Protein AF-A0A953GZI3-F1 (afdb_monomer_lite)

pLDDT: mean 88.15, std 12.24, range [47.53, 97.81]

Foldseek 3Di:
DDDDCVVDDPPPPDDPPDDDDDPLDQPDDDDDCPDPVNVVVVCCCVPPVVPPDDDDPPDQCLVVVQVVLVSCCVNPVVQWHDDPQWIAGPVVRWIARSVVRDIDD

Secondary structure (DSSP, 8-state):
----GGG--SS-PPPTT-PPPPTT--S--PPPTTSHHHHHHHHHHHH-HHHH----TT---HHHHHHHHHHHHHH-TTTEEEETTEEEETTTTEEEETTT--EE-

Sequence (105 aa):
MEFDFSEITAPFRMQPGLSRMPQSARHTRLLHPYSPLFEEKRQVLSLHVEQALLQLENFDPRSALLALAQCLAFEWPESCSLSESILHLHSCGLRLDLQTLEVSI

Structure (mmCIF, N/CA/C/O backbone):
data_AF-A0A953GZI3-F1
#
_entry.id   AF-A0A953GZI3-F1
#
loop_
_atom_site.group_PDB
_atom_site.id
_atom_site.type_symbol
_atom_site.label_atom_id
_atom_site.label_alt_id
_atom_site.label_comp_id
_atom_site.label_asym_id
_atom_site.label_entity_id
_atom_site.label_seq_id
_atom_site.pdbx_PDB_ins_code
_atom_site.Cartn_x
_atom_site.Cartn_y
_atom_site.Cartn_z
_atom_site.occupancy
_atom_site.B_iso_or_equiv
_atom_site.auth_seq_id
_atom_site.auth_comp_id
_atom_site.auth_asym_id
_atom_site.auth_atom_id
_atom_site.pdbx_PDB_model_num
ATOM 1 N N . MET A 1 1 ? 6.593 -9.330 28.701 1.00 47.53 1 MET A N 1
ATOM 2 C CA . MET A 1 1 ? 8.032 -9.160 28.425 1.00 47.53 1 MET A CA 1
ATOM 3 C C . MET A 1 1 ? 8.267 -7.661 28.465 1.00 47.53 1 MET A C 1
ATOM 5 O O . MET A 1 1 ? 7.672 -6.971 27.647 1.00 47.53 1 MET A O 1
ATOM 9 N N . GLU A 1 2 ? 8.944 -7.152 29.494 1.00 58.09 2 GLU A N 1
ATOM 10 C CA . GLU A 1 2 ? 9.237 -5.716 29.610 1.00 58.09 2 GLU A CA 1
ATOM 11 C C . GLU A 1 2 ? 10.361 -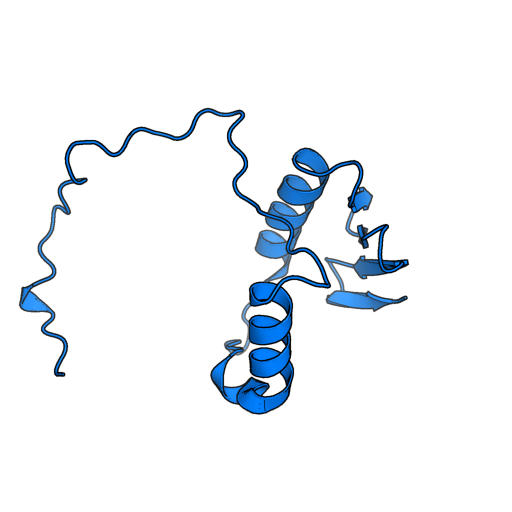5.358 28.642 1.00 58.09 2 GLU A C 1
ATOM 13 O O . GLU A 1 2 ? 11.368 -6.058 28.559 1.00 58.09 2 GLU A O 1
ATOM 18 N N . PHE A 1 3 ? 10.133 -4.315 27.854 1.00 61.03 3 PHE A N 1
ATOM 19 C CA . PHE A 1 3 ? 11.079 -3.822 26.867 1.00 61.03 3 PHE A CA 1
ATOM 20 C C . PHE A 1 3 ? 12.047 -2.851 27.554 1.00 61.03 3 PHE A C 1
ATOM 22 O O . PHE A 1 3 ? 11.612 -1.824 28.074 1.00 61.03 3 PHE A O 1
ATOM 29 N N . ASP A 1 4 ? 13.338 -3.185 27.577 1.00 74.88 4 ASP A N 1
ATOM 30 C CA . ASP A 1 4 ? 14.379 -2.381 28.220 1.00 74.88 4 ASP A CA 1
ATOM 31 C C . ASP A 1 4 ? 15.020 -1.412 27.215 1.00 74.88 4 ASP A C 1
ATOM 33 O O . ASP A 1 4 ? 15.673 -1.813 26.252 1.00 74.88 4 ASP A O 1
ATOM 37 N N . PHE A 1 5 ? 14.839 -0.111 27.444 1.00 71.44 5 PHE A N 1
ATOM 38 C CA . PHE A 1 5 ? 15.392 0.946 26.595 1.00 71.44 5 PHE A CA 1
ATOM 39 C C . PHE A 1 5 ? 16.910 1.113 26.734 1.00 71.44 5 PHE A C 1
ATOM 41 O O . PHE A 1 5 ? 17.522 1.747 25.876 1.00 71.44 5 PHE A O 1
ATOM 48 N N . SER A 1 6 ? 17.530 0.552 27.776 1.00 75.38 6 SER A N 1
ATOM 49 C CA . SER A 1 6 ? 18.987 0.575 27.944 1.00 75.38 6 SER A CA 1
ATOM 50 C C . SER A 1 6 ? 19.719 -0.326 26.941 1.00 75.38 6 SER A C 1
ATOM 52 O O . SER A 1 6 ? 20.884 -0.075 26.632 1.00 75.38 6 SER A O 1
AT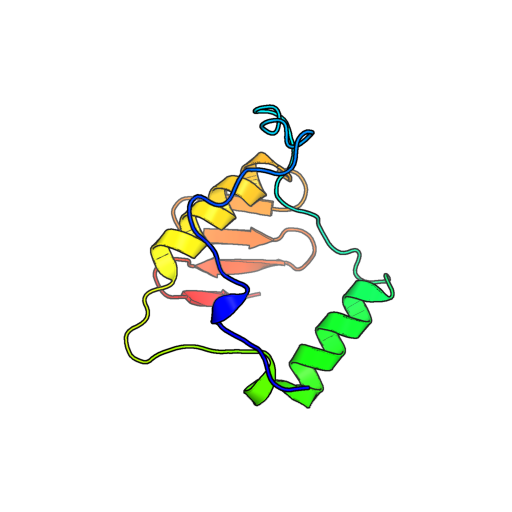OM 54 N N . GLU A 1 7 ? 19.013 -1.291 26.341 1.00 68.69 7 GLU A N 1
ATOM 55 C CA . GLU A 1 7 ? 19.506 -2.118 25.230 1.00 68.69 7 GLU A CA 1
ATOM 56 C C . GLU A 1 7 ? 19.630 -1.322 23.914 1.00 68.69 7 GLU A C 1
ATOM 58 O O . GLU A 1 7 ? 20.299 -1.741 22.966 1.00 68.69 7 GLU A O 1
ATOM 63 N N . ILE A 1 8 ? 19.018 -0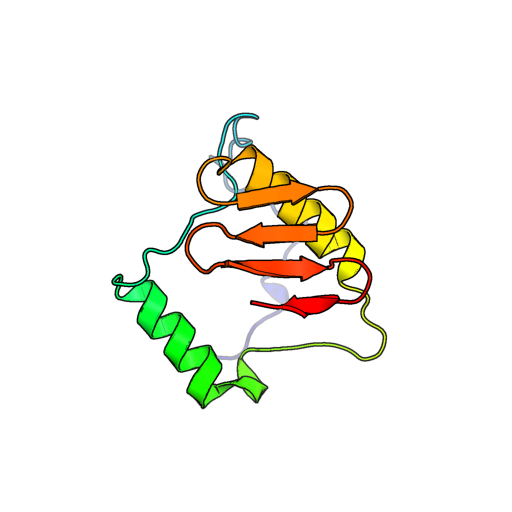.135 23.838 1.00 67.69 8 ILE A N 1
ATOM 64 C CA . ILE A 1 8 ? 19.128 0.758 22.685 1.00 67.69 8 ILE A CA 1
ATOM 65 C C . ILE A 1 8 ? 20.354 1.658 22.867 1.00 67.69 8 ILE A C 1
ATOM 67 O O . ILE A 1 8 ? 20.279 2.747 23.435 1.00 67.69 8 ILE A O 1
ATOM 71 N N . THR A 1 9 ? 21.501 1.224 22.343 1.00 60.88 9 THR A N 1
ATOM 72 C CA . THR A 1 9 ? 22.743 2.011 22.371 1.00 60.88 9 THR A CA 1
ATOM 73 C C . THR A 1 9 ? 23.078 2.611 21.004 1.00 60.88 9 THR A C 1
ATOM 75 O O . THR A 1 9 ? 23.081 1.935 19.974 1.00 60.88 9 THR A O 1
ATOM 78 N N . ALA A 1 10 ? 23.379 3.915 20.995 1.00 59.19 10 ALA A N 1
ATOM 79 C CA . ALA A 1 10 ? 23.941 4.618 19.848 1.00 59.19 10 ALA A CA 1
ATOM 80 C C . ALA A 1 10 ? 25.480 4.712 19.970 1.00 59.19 10 ALA A C 1
ATOM 82 O O . ALA A 1 10 ? 25.991 4.900 21.075 1.00 59.19 10 ALA A O 1
ATOM 83 N N . PRO A 1 11 ? 26.231 4.638 18.856 1.00 61.12 11 PRO A N 1
ATOM 84 C CA . PRO A 1 11 ? 25.731 4.524 17.493 1.00 61.12 11 PRO A CA 1
ATOM 85 C C . PRO A 1 11 ? 25.268 3.095 17.204 1.00 61.12 11 PRO A C 1
ATOM 87 O O . PRO A 1 11 ? 26.000 2.140 17.464 1.00 61.12 11 PRO A O 1
ATOM 90 N N . PHE A 1 12 ? 24.079 2.960 16.609 1.00 58.94 12 PHE A N 1
ATOM 91 C CA . PHE A 1 12 ? 23.650 1.701 16.015 1.00 58.94 12 PHE A CA 1
ATOM 92 C C . PHE A 1 12 ? 24.702 1.317 14.977 1.00 58.94 12 PHE A C 1
ATOM 94 O O . PHE A 1 12 ? 24.773 1.908 13.896 1.00 58.94 12 PHE A O 1
ATOM 101 N N . ARG A 1 13 ? 25.576 0.364 15.304 1.00 56.56 13 ARG A N 1
ATOM 102 C CA . ARG A 1 13 ? 26.427 -0.227 14.280 1.00 56.56 13 ARG A CA 1
ATOM 103 C C . ARG A 1 13 ? 25.489 -0.972 13.351 1.00 56.56 13 ARG A C 1
ATOM 105 O O . ARG A 1 13 ? 24.837 -1.925 13.773 1.00 56.56 13 ARG A O 1
ATOM 112 N N . MET A 1 14 ? 25.422 -0.539 12.093 1.00 56.81 14 MET A N 1
ATOM 113 C CA . MET A 1 14 ? 24.884 -1.386 11.037 1.00 56.81 14 MET A CA 1
ATOM 114 C C . MET A 1 14 ? 25.528 -2.767 11.188 1.00 56.81 14 MET A C 1
ATOM 116 O O . MET A 1 14 ? 26.757 -2.869 11.216 1.00 56.81 14 MET A O 1
ATOM 120 N N . GLN A 1 15 ? 24.706 -3.806 11.346 1.00 62.50 15 GLN A N 1
ATOM 121 C CA . GLN A 1 15 ? 25.182 -5.186 11.356 1.00 62.50 15 GLN A CA 1
ATOM 122 C C . GLN A 1 15 ? 26.082 -5.392 10.121 1.00 62.50 15 GLN A C 1
ATOM 124 O O . GLN A 1 15 ? 25.673 -5.024 9.010 1.00 62.50 15 GLN A O 1
ATOM 129 N N . PRO A 1 16 ? 27.314 -5.911 10.282 1.00 64.31 16 PRO A N 1
ATOM 130 C CA . PRO A 1 16 ? 28.175 -6.192 9.144 1.00 64.31 16 PRO A CA 1
ATOM 131 C C . PRO A 1 16 ? 27.439 -7.129 8.178 1.00 64.31 16 PRO A C 1
ATOM 133 O O . PRO A 1 16 ? 26.952 -8.178 8.584 1.00 64.31 16 PRO A O 1
ATOM 136 N N . GLY A 1 17 ? 27.319 -6.722 6.911 1.00 69.31 17 GLY A N 1
ATOM 137 C CA . GLY A 1 17 ? 26.586 -7.469 5.879 1.00 69.31 17 GLY A CA 1
ATOM 138 C C . GLY A 1 17 ? 25.348 -6.768 5.311 1.00 69.31 17 GLY A C 1
ATOM 139 O O . GLY A 1 17 ? 24.812 -7.227 4.305 1.00 69.31 17 GLY A O 1
ATOM 140 N N . LEU A 1 18 ? 24.917 -5.633 5.873 1.00 70.00 18 LEU A N 1
ATOM 141 C CA . LEU A 1 18 ? 23.897 -4.796 5.235 1.00 70.00 18 LEU A CA 1
ATOM 142 C C . LEU A 1 18 ? 24.507 -3.994 4.077 1.00 70.00 18 LEU A C 1
ATOM 144 O O . LEU A 1 18 ? 25.173 -2.980 4.281 1.00 70.00 18 LEU A O 1
ATOM 148 N N . SER A 1 19 ? 24.267 -4.449 2.849 1.00 75.81 19 SER A N 1
ATOM 149 C CA . SER A 1 19 ? 24.586 -3.707 1.628 1.00 75.81 19 SER A CA 1
ATOM 150 C C . SER A 1 19 ? 23.393 -2.874 1.166 1.00 75.81 19 SER A C 1
ATOM 152 O O . SER A 1 19 ? 22.247 -3.317 1.248 1.00 75.81 19 SER A O 1
ATOM 154 N N . ARG A 1 20 ? 23.663 -1.691 0.606 1.00 78.44 20 ARG A N 1
ATOM 155 C CA . ARG A 1 20 ? 22.642 -0.882 -0.072 1.00 78.44 20 ARG A CA 1
ATOM 156 C C . ARG A 1 20 ? 21.964 -1.713 -1.168 1.00 78.44 20 ARG A C 1
ATOM 158 O O . ARG A 1 20 ? 22.649 -2.376 -1.944 1.00 78.44 20 ARG A O 1
ATOM 165 N N . MET A 1 21 ? 20.635 -1.649 -1.245 1.00 82.38 21 MET A N 1
ATOM 166 C CA . MET A 1 21 ? 19.896 -2.268 -2.346 1.00 82.38 21 MET A CA 1
ATOM 167 C C . MET A 1 21 ? 20.329 -1.648 -3.688 1.00 82.38 21 MET A C 1
ATOM 169 O O . MET A 1 21 ? 20.521 -0.428 -3.759 1.00 82.38 21 MET A O 1
ATOM 173 N N . PRO A 1 22 ? 20.484 -2.454 -4.753 1.00 85.00 22 PRO A N 1
ATOM 174 C CA . PRO A 1 22 ? 20.648 -1.934 -6.104 1.00 85.00 22 PRO A CA 1
ATOM 175 C C . PRO A 1 22 ? 19.515 -0.973 -6.459 1.00 85.00 22 PRO A C 1
ATOM 177 O O . PRO A 1 22 ? 18.383 -1.166 -6.027 1.00 85.00 22 PRO A O 1
ATOM 180 N N . GLN A 1 23 ? 19.788 0.017 -7.307 1.00 79.50 23 GLN A N 1
ATOM 181 C CA . GLN A 1 23 ? 18.756 0.956 -7.768 1.00 79.50 23 GLN A CA 1
ATOM 182 C C . GLN A 1 23 ? 17.610 0.264 -8.531 1.00 79.50 23 GLN A C 1
ATOM 184 O O . GLN A 1 23 ? 16.520 0.809 -8.633 1.00 79.50 23 GLN A O 1
ATOM 189 N N . SER A 1 24 ? 17.857 -0.938 -9.056 1.00 81.88 24 SER A N 1
ATOM 190 C CA . SER A 1 24 ? 16.875 -1.782 -9.741 1.00 81.88 24 SER A CA 1
ATOM 191 C C . SER A 1 24 ? 16.107 -2.731 -8.817 1.00 81.88 24 SER A C 1
ATOM 193 O O . SER A 1 24 ? 15.239 -3.467 -9.288 1.00 81.88 24 SER A O 1
ATOM 195 N N . ALA A 1 25 ? 16.451 -2.791 -7.531 1.00 87.75 25 ALA A N 1
ATOM 196 C CA . ALA A 1 25 ? 15.780 -3.690 -6.612 1.00 87.75 25 ALA A CA 1
ATOM 197 C C . ALA A 1 25 ? 14.358 -3.198 -6.344 1.00 87.75 25 ALA A C 1
ATOM 199 O O . ALA A 1 25 ? 14.132 -2.014 -6.117 1.00 87.75 25 ALA A O 1
ATOM 200 N N . ARG A 1 26 ? 13.403 -4.129 -6.350 1.00 90.62 26 ARG A N 1
ATOM 201 C CA . ARG A 1 26 ? 12.016 -3.817 -6.013 1.00 90.62 26 ARG A CA 1
ATOM 202 C C . ARG A 1 26 ? 11.869 -3.637 -4.510 1.00 90.62 26 ARG A C 1
ATOM 204 O O . ARG A 1 26 ? 12.322 -4.479 -3.732 1.00 90.62 26 ARG A O 1
ATOM 211 N N . HIS A 1 27 ? 11.199 -2.565 -4.127 1.00 90.06 27 HIS A N 1
ATOM 212 C CA . HIS A 1 27 ? 10.845 -2.247 -2.753 1.00 90.06 27 HIS A CA 1
ATOM 213 C C . HIS A 1 27 ? 9.455 -2.774 -2.388 1.00 90.06 27 HIS A C 1
ATOM 215 O O . HIS A 1 27 ? 9.147 -2.928 -1.205 1.00 90.06 27 HIS A O 1
ATOM 221 N N . THR A 1 28 ? 8.626 -3.089 -3.385 1.00 92.81 28 THR A N 1
ATOM 222 C CA . THR A 1 28 ? 7.264 -3.582 -3.183 1.00 92.81 28 THR A CA 1
ATOM 223 C C . THR A 1 28 ? 7.090 -5.018 -3.673 1.00 92.81 28 THR A C 1
ATOM 225 O O . THR A 1 28 ? 7.810 -5.522 -4.540 1.00 92.81 28 THR A O 1
ATOM 228 N N . ARG A 1 29 ? 6.101 -5.707 -3.098 1.00 91.25 29 ARG A N 1
ATOM 229 C CA . ARG A 1 29 ? 5.702 -7.051 -3.511 1.00 91.25 29 ARG A CA 1
ATOM 230 C C . ARG A 1 29 ? 4.189 -7.133 -3.582 1.00 91.25 29 ARG A C 1
ATOM 232 O O . ARG A 1 29 ? 3.513 -6.957 -2.571 1.00 91.25 29 ARG A O 1
ATOM 239 N N . LEU A 1 30 ? 3.675 -7.435 -4.770 1.00 89.94 30 LEU A N 1
ATOM 240 C CA . LEU A 1 30 ? 2.254 -7.692 -4.955 1.00 89.94 30 LEU A CA 1
ATOM 241 C C . LEU A 1 30 ? 1.861 -8.986 -4.242 1.00 89.94 30 LEU A C 1
ATOM 243 O O . LEU A 1 30 ? 2.572 -9.994 -4.305 1.00 89.94 30 LEU A O 1
ATOM 247 N N . LEU A 1 31 ? 0.719 -8.948 -3.562 1.00 90.50 31 LEU A N 1
ATOM 248 C CA . LEU A 1 31 ? 0.128 -10.127 -2.948 1.00 90.50 31 LEU A CA 1
ATOM 249 C C . LEU A 1 31 ? -0.818 -10.787 -3.940 1.00 90.50 31 LEU A C 1
ATOM 251 O O . LEU A 1 31 ? -1.675 -10.133 -4.527 1.00 90.50 31 LEU A O 1
ATOM 255 N N . HIS A 1 32 ? -0.663 -12.095 -4.111 1.00 88.00 32 HIS A N 1
ATOM 256 C CA . HIS A 1 32 ? -1.566 -12.867 -4.947 1.00 88.00 32 HIS A CA 1
ATOM 257 C C . HIS A 1 32 ? -2.905 -13.058 -4.210 1.00 88.00 32 HIS A C 1
ATOM 259 O O . HIS A 1 32 ? -2.867 -13.521 -3.064 1.00 88.00 32 HIS A O 1
ATOM 265 N N . PRO A 1 33 ? -4.067 -12.776 -4.831 1.00 87.12 33 PRO A N 1
ATOM 266 C CA . PRO A 1 33 ? -5.372 -12.834 -4.159 1.00 87.12 33 PRO A CA 1
ATOM 267 C C . PRO A 1 33 ? -5.710 -14.189 -3.525 1.00 87.12 33 PRO A C 1
ATOM 269 O O . PRO A 1 33 ? -6.424 -14.251 -2.534 1.00 87.12 33 PRO A O 1
ATOM 272 N N . TYR A 1 34 ? -5.167 -15.279 -4.072 1.00 90.12 34 TYR A N 1
ATOM 273 C CA . TYR A 1 34 ? -5.380 -16.639 -3.558 1.00 90.12 34 TYR A CA 1
ATOM 274 C C . TYR A 1 34 ? -4.252 -17.139 -2.638 1.00 90.12 34 TYR A C 1
ATOM 276 O O . TYR A 1 34 ? -4.183 -18.327 -2.339 1.00 90.12 34 TYR A O 1
ATOM 284 N N . SER A 1 35 ? -3.311 -16.275 -2.241 1.00 94.69 35 SER A N 1
ATOM 285 C CA . SER A 1 35 ? -2.240 -16.670 -1.317 1.00 94.69 35 SER A CA 1
ATOM 286 C C . SER A 1 35 ? -2.722 -16.674 0.139 1.00 94.69 35 SER A C 1
ATOM 288 O O . SER A 1 35 ? -3.517 -15.805 0.504 1.00 94.69 35 SER A O 1
ATOM 290 N N . PRO A 1 36 ? -2.191 -17.567 1.000 1.00 96.81 36 PRO A N 1
ATOM 291 C CA . PRO A 1 36 ? -2.490 -17.547 2.434 1.00 96.81 36 PRO A CA 1
ATOM 292 C C . PRO A 1 36 ? -2.242 -16.173 3.071 1.00 96.81 36 PRO A C 1
ATOM 294 O O . PRO A 1 36 ? -3.102 -15.651 3.768 1.00 96.81 36 PRO A O 1
ATOM 297 N N . LEU A 1 37 ? -1.125 -15.525 2.720 1.00 95.50 37 LEU A N 1
ATOM 298 C CA . LEU A 1 37 ? -0.767 -14.201 3.239 1.00 95.50 37 LEU A CA 1
ATOM 299 C C . LEU A 1 37 ? -1.777 -13.105 2.859 1.00 95.50 37 LEU A C 1
ATOM 301 O O . LEU A 1 37 ? -1.999 -12.175 3.633 1.00 95.50 37 LEU A O 1
ATOM 305 N N . PHE A 1 38 ? -2.374 -13.173 1.664 1.00 94.38 38 PHE A N 1
ATOM 306 C CA . PHE A 1 38 ? -3.421 -12.226 1.280 1.00 94.38 38 PHE A CA 1
ATOM 307 C C . PHE A 1 38 ? -4.662 -12.406 2.156 1.00 94.38 38 PHE A C 1
ATOM 309 O O . PHE A 1 38 ? -5.184 -11.425 2.683 1.00 94.38 38 PHE A O 1
ATOM 316 N N . GLU A 1 39 ? -5.093 -13.653 2.350 1.00 95.75 39 GLU A N 1
ATOM 317 C CA . GLU A 1 39 ? -6.258 -13.970 3.174 1.00 95.75 39 GLU A CA 1
ATOM 318 C C . GLU A 1 39 ? -6.041 -13.577 4.641 1.00 95.75 39 GLU A C 1
ATOM 320 O O . GLU A 1 39 ? -6.904 -12.934 5.231 1.00 95.75 39 GLU A O 1
ATOM 325 N N . GLU A 1 40 ? -4.865 -13.854 5.203 1.00 96.38 40 GLU A N 1
ATOM 326 C CA . GLU A 1 40 ? -4.492 -13.435 6.560 1.00 96.38 40 GLU A CA 1
ATOM 327 C C . GLU A 1 40 ? -4.573 -11.910 6.723 1.00 96.38 40 GLU A C 1
ATOM 329 O O . GLU A 1 40 ? -5.214 -11.410 7.650 1.00 96.38 40 GLU A O 1
ATOM 334 N N . LYS A 1 41 ? -3.989 -11.142 5.790 1.00 95.06 41 LYS A N 1
ATOM 335 C CA . LYS A 1 41 ? -4.070 -9.673 5.828 1.00 95.06 41 LYS A CA 1
ATOM 336 C C . LYS A 1 41 ? -5.504 -9.169 5.690 1.00 95.06 41 LYS A C 1
ATOM 338 O O . LYS A 1 41 ? -5.889 -8.230 6.386 1.00 95.06 41 LYS A O 1
ATOM 343 N N . ARG A 1 42 ? -6.299 -9.790 4.818 1.00 94.75 42 ARG A N 1
ATOM 344 C CA . ARG A 1 42 ? -7.714 -9.451 4.638 1.00 94.75 42 ARG A CA 1
ATOM 345 C C . ARG A 1 42 ? -8.512 -9.715 5.914 1.00 94.75 42 ARG A C 1
ATOM 347 O O . ARG A 1 42 ? -9.324 -8.874 6.293 1.00 94.75 42 ARG A O 1
ATOM 354 N N . GLN A 1 43 ? -8.272 -10.839 6.589 1.00 97.00 43 GLN A N 1
ATOM 355 C CA . GLN A 1 43 ? -8.923 -11.178 7.856 1.00 97.00 43 GLN A CA 1
ATOM 356 C C . GLN A 1 43 ? -8.576 -10.176 8.954 1.00 97.00 43 GLN A C 1
ATOM 358 O O . GLN A 1 43 ? -9.484 -9.696 9.626 1.00 97.00 43 GLN A O 1
ATOM 363 N N . VAL A 1 44 ? -7.303 -9.785 9.082 1.00 96.88 44 VAL A N 1
ATOM 364 C CA . VAL A 1 44 ? -6.883 -8.745 10.037 1.00 96.88 44 VAL A CA 1
ATOM 365 C C . VAL A 1 44 ? -7.627 -7.432 9.783 1.00 96.88 44 VAL A C 1
ATOM 367 O O . VAL A 1 44 ? -8.211 -6.876 10.710 1.00 96.88 44 VAL A O 1
ATOM 370 N N . LEU A 1 45 ? -7.679 -6.973 8.530 1.00 95.75 45 LEU A N 1
ATOM 371 C CA . LEU A 1 45 ? -8.379 -5.733 8.176 1.00 95.75 45 LEU A CA 1
ATOM 372 C C . LEU A 1 45 ? -9.907 -5.830 8.327 1.00 95.75 45 LEU A C 1
ATOM 374 O O . LEU A 1 45 ? -10.559 -4.805 8.490 1.00 95.75 45 LEU A O 1
ATOM 378 N N . SER A 1 46 ? -10.474 -7.040 8.298 1.00 95.69 46 SER A N 1
ATOM 379 C CA . SER A 1 46 ? -11.920 -7.265 8.448 1.00 95.69 46 SER A CA 1
ATOM 380 C C . SER A 1 46 ? -12.356 -7.435 9.908 1.00 95.69 46 SER A C 1
ATOM 382 O O . SER A 1 46 ? -13.451 -7.014 10.267 1.00 95.69 46 SER A O 1
ATOM 384 N N . LEU A 1 47 ? -11.534 -8.079 10.743 1.00 97.56 47 LEU A N 1
ATOM 385 C CA . LEU A 1 47 ? -11.887 -8.466 12.118 1.00 97.56 47 LEU A CA 1
ATOM 386 C C . LEU A 1 47 ? -11.265 -7.559 13.186 1.00 97.56 47 LEU A C 1
ATOM 388 O O . LEU A 1 47 ? -11.796 -7.462 14.290 1.00 97.56 47 LEU A O 1
ATOM 392 N N . HIS A 1 48 ? -10.146 -6.903 12.874 1.00 96.50 48 HIS A N 1
ATOM 393 C CA . HIS A 1 48 ? -9.327 -6.166 13.838 1.00 96.50 48 HIS A CA 1
ATOM 394 C C . HIS A 1 48 ? -8.967 -4.761 13.338 1.00 96.50 48 HIS A C 1
ATOM 396 O O . HIS A 1 48 ? -7.873 -4.269 13.607 1.00 96.50 48 HIS A O 1
ATOM 402 N N . VAL A 1 49 ? -9.879 -4.100 12.615 1.00 94.75 49 VAL A N 1
ATOM 403 C CA . VAL A 1 49 ? -9.636 -2.787 11.984 1.00 94.75 49 VAL A CA 1
ATOM 404 C C . VAL A 1 49 ? -9.089 -1.739 12.964 1.00 94.75 49 VAL A C 1
ATOM 406 O O . VAL A 1 49 ? -8.065 -1.126 12.676 1.00 94.75 49 VAL A O 1
ATOM 409 N N . GLU A 1 50 ? -9.678 -1.634 14.159 1.00 94.44 50 GLU A N 1
ATOM 410 C CA . GLU A 1 50 ? -9.292 -0.679 15.217 1.00 94.44 50 GLU A CA 1
ATOM 411 C C . GLU A 1 50 ? -7.888 -0.925 15.797 1.00 94.44 50 GLU A C 1
ATOM 413 O O . GLU A 1 50 ? -7.310 -0.060 16.447 1.00 94.44 50 GLU A O 1
ATOM 418 N N . GLN A 1 51 ? -7.340 -2.127 15.604 1.00 94.62 51 GLN A N 1
ATOM 419 C CA . GLN A 1 51 ? -6.000 -2.503 16.067 1.00 94.62 51 GLN A CA 1
ATOM 420 C C . GLN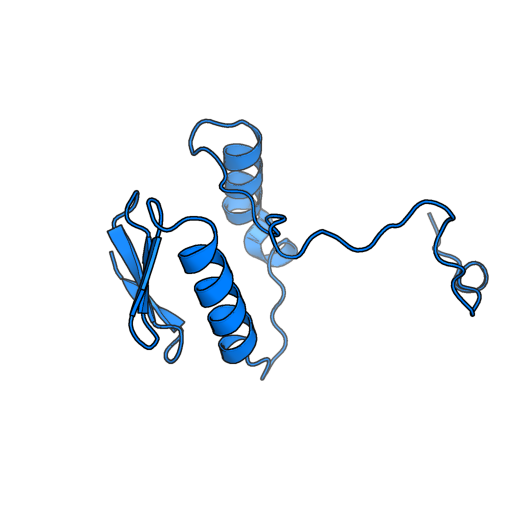 A 1 51 ? -4.978 -2.493 14.926 1.00 94.62 51 GLN A C 1
ATOM 422 O O . GLN A 1 51 ? -3.782 -2.337 15.165 1.00 94.62 51 GLN A O 1
ATOM 427 N N . ALA A 1 52 ? -5.439 -2.702 13.693 1.00 95.06 52 ALA A N 1
ATOM 428 C CA . ALA A 1 52 ? -4.598 -2.816 12.510 1.00 95.06 52 ALA A CA 1
ATOM 429 C C . ALA A 1 52 ? -4.295 -1.460 11.862 1.00 95.06 52 ALA A C 1
ATOM 431 O O . ALA A 1 52 ? -3.250 -1.310 11.227 1.00 95.06 52 ALA A O 1
ATOM 432 N N . LEU A 1 53 ? -5.203 -0.490 11.994 1.00 92.75 53 LEU A N 1
ATOM 433 C CA . LEU A 1 53 ? -5.074 0.833 11.397 1.00 92.75 53 LEU A CA 1
ATOM 434 C C . LEU A 1 53 ? -4.847 1.884 12.483 1.00 92.75 53 LEU A C 1
ATOM 436 O O . LEU A 1 53 ? -5.591 1.968 13.453 1.00 92.75 53 LEU A O 1
ATOM 440 N N . LEU A 1 54 ? -3.822 2.712 12.288 1.00 92.75 54 LEU A N 1
ATOM 441 C CA . LEU A 1 54 ? -3.538 3.867 13.127 1.00 92.75 54 LEU A CA 1
ATOM 442 C C . LEU A 1 54 ? -3.458 5.105 12.243 1.00 92.75 54 LEU A C 1
ATOM 444 O O . LEU A 1 54 ? -2.630 5.175 11.334 1.00 92.75 54 LEU A O 1
ATOM 448 N N . GLN A 1 55 ? -4.278 6.099 12.557 1.00 90.00 55 GLN A N 1
ATOM 449 C CA . GLN A 1 55 ? -4.189 7.426 11.973 1.00 90.00 55 GLN A CA 1
ATOM 450 C C . GLN A 1 55 ? -4.271 8.450 13.096 1.00 90.00 55 GLN A C 1
ATOM 452 O O . GLN A 1 55 ? -5.228 8.469 13.866 1.00 90.00 55 GLN A O 1
ATOM 457 N N . LEU A 1 56 ? -3.242 9.288 13.201 1.00 93.62 56 LEU A N 1
ATOM 458 C CA . LEU A 1 56 ? -3.272 10.420 14.116 1.00 93.62 56 LEU A CA 1
ATOM 459 C C . LEU A 1 56 ? -4.116 11.540 13.519 1.00 93.62 56 LEU A C 1
ATOM 461 O O . LEU A 1 56 ? -4.162 11.727 12.299 1.00 93.62 56 LEU A O 1
ATOM 465 N N . GLU A 1 57 ? -4.745 12.315 14.394 1.00 93.88 57 GLU A N 1
ATOM 466 C CA . GLU A 1 57 ? -5.436 13.531 13.989 1.00 93.88 57 GLU A CA 1
ATOM 467 C C . GLU A 1 57 ? -4.467 14.451 13.230 1.00 93.88 57 GLU A C 1
ATOM 469 O O . GLU A 1 57 ? -3.312 14.624 13.625 1.00 93.88 57 GLU A O 1
ATOM 474 N N . ASN A 1 58 ? -4.933 15.025 12.119 1.00 92.88 58 ASN A N 1
ATOM 475 C CA . ASN A 1 58 ? -4.156 15.899 11.233 1.00 92.88 58 ASN A CA 1
ATOM 476 C C . ASN A 1 58 ? -2.948 15.246 10.531 1.00 92.88 58 ASN A C 1
ATOM 478 O O . ASN A 1 58 ? -2.167 15.954 9.893 1.00 92.88 58 ASN A O 1
ATOM 482 N N . PHE A 1 59 ? -2.783 13.920 10.593 1.00 93.69 59 PHE A N 1
ATOM 483 C CA . PHE A 1 59 ? -1.789 13.239 9.764 1.00 93.69 59 PHE A CA 1
ATOM 484 C C . PHE A 1 59 ? -2.179 13.328 8.283 1.00 93.69 59 PHE A C 1
ATOM 486 O O . PHE A 1 59 ? -3.263 12.890 7.897 1.00 93.69 59 PHE A O 1
ATOM 493 N N . ASP A 1 60 ? -1.281 13.871 7.457 1.00 93.88 60 ASP A N 1
ATOM 494 C CA . ASP A 1 60 ? -1.453 13.969 6.007 1.00 93.88 60 ASP A CA 1
ATOM 495 C C . ASP A 1 60 ? -0.667 12.858 5.284 1.00 93.88 60 ASP A C 1
ATOM 497 O O . ASP A 1 60 ? 0.561 12.947 5.167 1.00 93.88 60 ASP A O 1
ATOM 501 N N . PRO A 1 61 ? -1.342 11.810 4.770 1.00 93.75 61 PRO A N 1
ATOM 502 C CA . PRO A 1 61 ? -0.675 10.709 4.088 1.00 93.75 61 PRO A CA 1
ATOM 503 C C . PRO A 1 61 ? -0.368 11.001 2.612 1.00 93.75 61 PRO A C 1
ATOM 505 O O . PRO A 1 61 ? 0.330 10.203 1.984 1.00 93.75 61 PRO A O 1
ATOM 508 N N . ARG A 1 62 ? -0.882 12.092 2.023 1.00 94.94 62 ARG A N 1
ATOM 509 C CA . ARG A 1 62 ? -0.940 12.261 0.557 1.00 94.94 62 ARG A CA 1
ATOM 510 C C . ARG A 1 62 ? 0.429 12.180 -0.106 1.00 94.94 62 ARG A C 1
ATOM 512 O O . ARG A 1 62 ? 0.602 11.435 -1.065 1.00 94.94 62 ARG A O 1
ATOM 519 N N . SER A 1 63 ? 1.426 12.879 0.436 1.00 94.75 63 SER A N 1
ATOM 520 C CA . SER A 1 63 ? 2.791 12.871 -0.111 1.00 94.75 63 SER A CA 1
ATOM 521 C C . SER A 1 63 ? 3.432 11.481 -0.062 1.00 94.75 63 SER A C 1
ATOM 523 O O . SER A 1 63 ? 4.104 11.073 -1.010 1.00 94.75 63 SER A O 1
ATOM 525 N N . ALA A 1 64 ? 3.202 10.731 1.020 1.00 94.44 64 ALA A N 1
ATOM 526 C CA . ALA A 1 64 ? 3.710 9.369 1.160 1.00 94.44 64 ALA A CA 1
ATOM 527 C C . ALA A 1 64 ? 3.003 8.406 0.194 1.00 94.44 64 ALA A C 1
ATOM 529 O O . ALA A 1 64 ? 3.657 7.588 -0.453 1.00 94.44 64 ALA A O 1
ATOM 530 N N . LEU A 1 65 ? 1.682 8.537 0.049 1.00 95.44 65 LEU A N 1
ATOM 531 C CA . LEU A 1 65 ? 0.897 7.734 -0.884 1.00 95.44 65 LEU A CA 1
ATOM 532 C C . LEU A 1 65 ? 1.260 8.035 -2.344 1.00 95.44 65 LEU A C 1
ATOM 534 O O . LEU A 1 65 ? 1.369 7.102 -3.135 1.00 95.44 65 LEU A O 1
ATOM 538 N N . LEU A 1 66 ? 1.525 9.297 -2.696 1.00 96.56 66 LEU A N 1
ATOM 539 C CA . LEU A 1 66 ? 1.999 9.676 -4.029 1.00 96.56 66 LEU A CA 1
ATOM 540 C C . LEU A 1 66 ? 3.362 9.057 -4.348 1.00 96.56 66 LEU A C 1
ATOM 542 O O . LEU A 1 66 ? 3.529 8.468 -5.416 1.00 96.56 66 LEU A O 1
ATOM 546 N N . ALA A 1 67 ? 4.314 9.122 -3.414 1.00 95.31 67 ALA A N 1
ATOM 547 C CA . ALA A 1 67 ? 5.617 8.481 -3.581 1.00 95.31 67 ALA A CA 1
ATOM 548 C C . ALA A 1 67 ? 5.487 6.952 -3.737 1.00 95.31 67 ALA A C 1
ATOM 550 O O . ALA A 1 67 ? 6.140 6.350 -4.593 1.00 95.31 67 ALA A O 1
ATOM 551 N N . LEU A 1 68 ? 4.603 6.322 -2.956 1.00 95.31 68 LEU A N 1
ATOM 552 C CA . LEU A 1 68 ? 4.326 4.892 -3.071 1.00 95.31 68 LEU A CA 1
ATOM 553 C C . LEU A 1 68 ? 3.670 4.545 -4.415 1.00 95.31 68 LEU A C 1
ATOM 555 O O . LEU A 1 68 ? 4.063 3.566 -5.040 1.00 95.31 68 LEU A O 1
ATOM 559 N N . ALA A 1 69 ? 2.719 5.349 -4.891 1.00 96.38 69 ALA A N 1
ATOM 560 C CA . ALA A 1 69 ? 2.060 5.145 -6.178 1.00 96.38 69 ALA A CA 1
ATOM 561 C C . ALA A 1 69 ? 3.037 5.267 -7.356 1.00 96.38 69 ALA A C 1
ATOM 563 O O . ALA A 1 69 ? 2.987 4.457 -8.280 1.00 96.38 69 ALA A O 1
ATOM 564 N N . GLN A 1 70 ? 3.964 6.229 -7.301 1.00 95.56 70 GLN A N 1
ATOM 565 C CA . GLN A 1 70 ? 5.044 6.362 -8.285 1.00 95.56 70 GLN A CA 1
ATOM 566 C C . GLN A 1 70 ? 5.940 5.117 -8.295 1.00 95.56 70 GLN A C 1
ATOM 568 O O . GLN A 1 70 ? 6.250 4.586 -9.360 1.00 95.56 70 GLN A O 1
ATOM 573 N N . CYS A 1 71 ? 6.313 4.620 -7.111 1.00 94.69 71 CYS A N 1
ATOM 574 C CA . CYS A 1 71 ? 7.095 3.394 -6.963 1.00 94.69 71 CYS A CA 1
ATOM 575 C C . CYS A 1 71 ? 6.345 2.168 -7.509 1.00 94.69 71 CYS A C 1
ATOM 577 O O . CYS A 1 71 ? 6.911 1.406 -8.289 1.00 94.69 71 CYS A O 1
ATOM 579 N N . LEU A 1 72 ? 5.060 2.009 -7.179 1.00 95.25 72 LEU A N 1
ATOM 580 C CA . LEU A 1 72 ? 4.229 0.906 -7.663 1.00 95.25 72 LEU A CA 1
ATOM 581 C C . LEU A 1 72 ? 4.087 0.920 -9.189 1.00 95.25 72 LEU A C 1
ATOM 583 O O . LEU A 1 72 ? 4.315 -0.111 -9.820 1.00 95.25 72 LEU A O 1
ATOM 587 N N . ALA A 1 73 ? 3.770 2.074 -9.784 1.00 95.56 73 ALA A N 1
ATOM 588 C CA . ALA A 1 7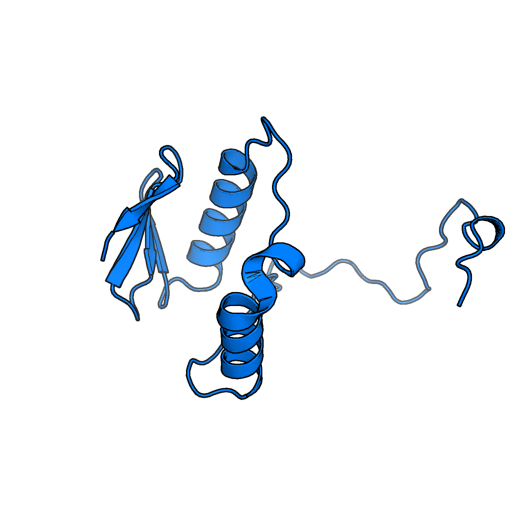3 ? 3.621 2.210 -11.233 1.00 95.56 73 ALA A CA 1
ATOM 589 C C . ALA A 1 73 ? 4.938 1.938 -11.982 1.00 95.56 73 ALA A C 1
ATOM 591 O O . ALA A 1 73 ? 4.920 1.393 -13.085 1.00 95.56 73 ALA A O 1
ATOM 592 N N . PHE A 1 74 ? 6.083 2.276 -11.377 1.00 94.00 74 PHE A N 1
ATOM 593 C CA . PHE A 1 74 ? 7.401 1.959 -11.925 1.00 94.00 74 PHE A CA 1
ATOM 594 C C . PHE A 1 74 ? 7.751 0.466 -11.801 1.00 94.00 74 PHE A C 1
ATOM 596 O O . PHE A 1 74 ? 8.240 -0.138 -12.755 1.00 94.00 74 PHE A O 1
ATOM 603 N N . GLU A 1 75 ? 7.513 -0.146 -10.638 1.00 94.56 75 GLU A N 1
ATOM 604 C CA . GLU A 1 75 ? 7.894 -1.540 -10.375 1.00 94.56 75 GLU A CA 1
ATOM 605 C C . GLU A 1 75 ? 6.944 -2.564 -11.017 1.00 94.56 75 GLU A C 1
ATOM 607 O O . GLU A 1 75 ? 7.380 -3.671 -11.362 1.00 94.56 75 GLU A O 1
ATOM 612 N N . TRP A 1 76 ? 5.668 -2.197 -11.184 1.00 94.81 76 TRP A N 1
ATOM 613 C CA . TRP A 1 76 ? 4.578 -3.075 -11.622 1.00 94.81 76 TRP A CA 1
ATOM 614 C C . TRP A 1 76 ? 3.665 -2.421 -12.679 1.00 94.81 76 TRP A C 1
ATOM 616 O O . TRP A 1 76 ? 2.447 -2.354 -12.478 1.00 94.81 76 TRP A O 1
ATOM 626 N N . PRO A 1 77 ? 4.208 -1.995 -13.835 1.00 95.19 77 PRO A N 1
ATOM 627 C CA . PRO A 1 77 ? 3.440 -1.289 -14.869 1.00 95.19 77 PRO A CA 1
ATOM 628 C C . PRO A 1 77 ? 2.289 -2.121 -15.457 1.00 95.19 77 PRO A C 1
ATOM 630 O O . PRO A 1 77 ? 1.297 -1.579 -15.934 1.00 95.19 77 PRO A O 1
ATOM 633 N N . GLU A 1 78 ? 2.384 -3.451 -15.405 1.00 94.75 78 GLU A N 1
ATOM 634 C CA . GLU A 1 78 ? 1.311 -4.345 -15.857 1.00 94.75 78 GLU A CA 1
ATOM 635 C C . GLU A 1 78 ? 0.134 -4.395 -14.870 1.00 94.75 78 GLU A C 1
ATOM 637 O O . GLU A 1 78 ? -1.002 -4.662 -15.258 1.00 94.75 78 GLU A O 1
ATOM 642 N N . SER A 1 79 ? 0.385 -4.129 -13.585 1.00 94.62 79 SER A N 1
ATOM 643 C CA . SER A 1 79 ? -0.616 -4.252 -12.515 1.00 94.62 79 SER A CA 1
ATOM 644 C C . SER A 1 79 ? -1.258 -2.924 -12.131 1.00 94.62 79 SER A C 1
ATOM 646 O O . SER A 1 79 ? -2.391 -2.921 -11.643 1.00 94.62 79 SER A O 1
ATOM 648 N N . CYS A 1 80 ? -0.555 -1.810 -12.332 1.00 95.44 80 CYS A N 1
ATOM 649 C CA . CYS A 1 80 ? -1.072 -0.487 -12.025 1.00 95.44 80 CYS A CA 1
ATOM 650 C C . CYS A 1 80 ? -0.449 0.608 -12.889 1.00 95.44 80 CYS A C 1
ATOM 652 O O . CYS A 1 80 ? 0.666 0.475 -13.391 1.00 95.44 80 CYS A O 1
ATOM 654 N N . SER A 1 81 ? -1.170 1.718 -13.000 1.00 97.06 81 SER A N 1
ATOM 655 C CA . SER A 1 81 ? -0.722 2.938 -13.666 1.00 97.06 81 SER A CA 1
ATOM 656 C C . SER A 1 81 ? -1.028 4.148 -12.792 1.00 97.06 81 SER A C 1
ATOM 658 O O . SER A 1 81 ? -2.081 4.188 -12.154 1.00 97.06 81 SER A O 1
ATOM 660 N N . LEU A 1 82 ? -0.145 5.143 -12.801 1.00 97.81 82 LEU A N 1
ATOM 661 C CA . LEU A 1 82 ? -0.368 6.433 -12.155 1.00 97.81 82 LEU A CA 1
ATOM 662 C C . LEU A 1 82 ? -0.519 7.512 -13.232 1.00 97.81 82 LEU A C 1
ATOM 664 O O . LEU A 1 82 ? 0.378 7.684 -14.056 1.00 97.81 82 LEU A O 1
ATOM 668 N N . SER A 1 83 ? -1.635 8.240 -13.207 1.00 96.50 83 SER A N 1
ATOM 669 C CA . SER A 1 83 ? -1.869 9.414 -14.053 1.00 96.50 83 SER A CA 1
ATOM 670 C C . SER A 1 83 ? -2.200 10.601 -13.164 1.00 96.50 83 SER A C 1
ATOM 672 O O . SER A 1 83 ? -3.232 10.591 -12.501 1.00 96.50 83 SER A O 1
ATOM 674 N N . GLU A 1 84 ? -1.337 11.617 -13.157 1.00 93.62 84 GLU A N 1
ATOM 675 C CA . GLU A 1 84 ? -1.442 12.773 -12.256 1.00 93.62 84 GLU A CA 1
ATOM 676 C C . GLU A 1 84 ? -1.500 12.335 -10.779 1.00 93.62 84 GLU A C 1
ATOM 678 O O . GLU A 1 84 ? -0.478 11.918 -10.232 1.00 93.62 84 GLU A O 1
ATOM 683 N N . SER A 1 85 ? -2.674 12.394 -10.142 1.00 95.81 85 SER A N 1
ATOM 684 C CA . SER A 1 85 ? -2.922 11.901 -8.780 1.00 95.81 85 SER A CA 1
ATOM 685 C C . SER A 1 85 ? -3.699 10.588 -8.726 1.00 95.81 85 SER A C 1
ATOM 687 O O . SER A 1 85 ? -3.921 10.075 -7.635 1.00 95.81 85 SER A O 1
ATOM 689 N N . ILE A 1 86 ? -4.121 10.029 -9.860 1.00 97.56 86 ILE A N 1
ATOM 690 C CA . ILE A 1 86 ? -4.990 8.853 -9.887 1.00 97.56 86 ILE A CA 1
ATOM 691 C C . ILE A 1 86 ? -4.144 7.594 -10.054 1.00 97.56 86 ILE A C 1
ATOM 693 O O . ILE A 1 86 ? -3.601 7.330 -11.132 1.00 97.56 86 ILE A O 1
ATOM 697 N N . LEU A 1 87 ? -4.077 6.789 -8.994 1.00 97.50 87 LEU A N 1
ATOM 698 C CA . LEU A 1 87 ? -3.553 5.430 -9.053 1.00 97.50 87 LEU A CA 1
ATOM 699 C C . LEU A 1 87 ? -4.671 4.484 -9.499 1.00 97.50 87 LEU A C 1
ATOM 701 O O . LEU A 1 87 ? -5.680 4.338 -8.813 1.00 97.50 87 LEU A O 1
ATOM 705 N N . HIS A 1 88 ? -4.476 3.821 -10.633 1.00 97.50 88 HIS A N 1
ATOM 706 C CA . HIS A 1 88 ? -5.384 2.806 -11.155 1.00 97.50 88 HIS A CA 1
ATOM 707 C C . HIS A 1 88 ? -4.770 1.414 -10.982 1.00 97.50 88 HIS A C 1
ATOM 709 O O . HIS A 1 88 ? -3.654 1.164 -11.439 1.00 97.50 88 HIS A O 1
ATOM 715 N N . LEU A 1 89 ? -5.503 0.511 -10.333 1.00 93.75 89 LEU A N 1
ATOM 716 C CA . LEU A 1 89 ? -5.140 -0.889 -10.135 1.00 93.75 89 LEU A CA 1
ATOM 717 C C . LEU A 1 89 ? -5.911 -1.757 -11.137 1.00 93.75 89 LEU A C 1
ATOM 719 O O . LEU A 1 89 ? -7.106 -2.001 -10.982 1.00 93.75 89 LEU A O 1
ATOM 723 N N . HIS A 1 90 ? -5.220 -2.255 -12.163 1.00 93.88 90 HIS A N 1
ATOM 724 C CA . HIS A 1 90 ? -5.860 -2.860 -13.337 1.00 93.88 90 HIS A CA 1
ATOM 725 C C . HIS A 1 90 ? -6.660 -4.124 -13.005 1.00 93.88 90 HIS A C 1
ATOM 727 O O . HIS A 1 90 ? -7.726 -4.356 -13.565 1.00 93.88 90 HIS A O 1
ATOM 733 N N . SER A 1 91 ? -6.143 -4.948 -12.090 1.00 86.69 91 SER A N 1
ATOM 734 C CA . SER A 1 91 ? -6.725 -6.261 -11.778 1.00 86.69 91 SER A CA 1
ATOM 735 C C . SER A 1 91 ? -8.069 -6.190 -11.051 1.00 86.69 91 SER A C 1
ATOM 737 O O . SER A 1 91 ? -8.861 -7.122 -11.160 1.00 86.69 91 SER A O 1
ATOM 739 N N . CYS A 1 92 ? -8.335 -5.105 -10.321 1.00 85.31 92 CYS A N 1
ATOM 740 C CA . CYS A 1 92 ? -9.568 -4.919 -9.558 1.00 85.31 92 CYS A CA 1
ATOM 741 C C . CYS A 1 92 ? -10.401 -3.712 -10.012 1.00 85.31 92 CYS A C 1
ATOM 743 O O . CYS A 1 92 ? -11.422 -3.436 -9.392 1.00 85.31 92 CYS A O 1
ATOM 745 N N . GLY A 1 93 ? -9.974 -2.991 -11.056 1.00 91.44 93 GLY A N 1
ATOM 746 C CA . GLY A 1 93 ? -10.644 -1.782 -11.556 1.00 91.44 93 GLY A CA 1
ATOM 747 C C . GLY A 1 93 ? -10.579 -0.580 -10.609 1.00 91.44 93 GLY A C 1
ATOM 748 O O . GLY A 1 93 ? -11.109 0.479 -10.920 1.00 91.44 93 GLY A O 1
ATOM 749 N N . LEU A 1 94 ? -9.910 -0.713 -9.461 1.00 94.00 94 LEU A N 1
ATOM 750 C CA . LEU A 1 94 ? -9.913 0.301 -8.415 1.00 94.00 94 LEU A CA 1
ATOM 751 C C . LEU A 1 94 ? -9.115 1.531 -8.844 1.00 94.00 94 LEU A C 1
ATOM 753 O O . LEU A 1 94 ? -7.971 1.424 -9.296 1.00 94.00 94 LEU A O 1
ATOM 757 N N . ARG A 1 95 ? -9.697 2.710 -8.631 1.00 96.94 95 ARG A N 1
ATOM 758 C CA . ARG A 1 95 ? -9.056 4.009 -8.838 1.00 96.94 95 ARG A CA 1
ATOM 759 C C . ARG A 1 95 ? -9.039 4.775 -7.522 1.00 96.94 95 ARG A C 1
ATOM 761 O O . ARG A 1 95 ? -10.083 4.974 -6.907 1.00 96.94 95 ARG A O 1
ATOM 768 N N . LEU A 1 96 ? -7.851 5.195 -7.109 1.00 96.62 96 LEU A N 1
ATOM 769 C CA . LEU A 1 96 ? -7.622 6.003 -5.916 1.00 96.62 96 LEU A CA 1
ATOM 770 C C . LEU A 1 96 ? -7.110 7.377 -6.348 1.00 96.62 96 LEU A C 1
ATOM 772 O O . LEU A 1 96 ? -6.050 7.458 -6.973 1.00 96.62 96 LEU A O 1
ATOM 776 N N . ASP A 1 97 ? -7.835 8.437 -6.005 1.00 97.50 97 ASP A N 1
ATOM 777 C CA . ASP A 1 97 ? -7.328 9.802 -6.136 1.00 97.50 97 ASP A CA 1
ATOM 778 C C . ASP A 1 97 ? -6.494 10.148 -4.899 1.00 97.50 97 ASP A C 1
ATOM 780 O O . ASP A 1 97 ? -6.988 10.227 -3.778 1.00 97.50 97 ASP A O 1
ATOM 784 N N . LEU A 1 98 ? -5.195 10.343 -5.095 1.00 96.56 98 LEU A N 1
ATOM 785 C CA . LEU A 1 98 ? -4.229 10.559 -4.021 1.00 96.56 98 LEU A CA 1
ATOM 786 C C . LEU A 1 98 ? -4.272 11.983 -3.441 1.00 96.56 98 LEU A C 1
ATOM 788 O O . LEU A 1 98 ? -3.620 12.237 -2.428 1.00 96.56 98 LEU A O 1
ATOM 792 N N . GLN A 1 99 ? -5.017 12.911 -4.054 1.00 94.94 99 GLN A N 1
ATOM 793 C CA . GLN A 1 99 ? -5.244 14.251 -3.503 1.00 94.94 99 GLN A CA 1
ATOM 794 C C . GLN A 1 99 ? -6.459 14.278 -2.571 1.00 94.94 99 GLN A C 1
ATOM 796 O O . GLN A 1 99 ? -6.371 14.798 -1.453 1.00 94.94 99 GLN A O 1
ATOM 801 N N . THR A 1 100 ? -7.578 13.708 -3.021 1.00 95.62 100 THR A N 1
ATOM 802 C CA . THR A 1 100 ? -8.845 13.686 -2.269 1.00 95.62 100 THR A CA 1
ATOM 803 C C . THR A 1 100 ? -8.964 12.476 -1.342 1.00 95.62 100 THR A C 1
ATOM 805 O O . THR A 1 100 ? -9.741 12.517 -0.392 1.00 95.62 100 THR A O 1
ATOM 808 N N . LEU A 1 101 ? -8.152 11.437 -1.571 1.00 94.12 101 LEU A N 1
ATOM 809 C CA . LEU A 1 101 ? -8.213 10.117 -0.932 1.00 94.12 101 LEU A CA 1
ATOM 810 C C . LEU A 1 101 ? -9.507 9.346 -1.236 1.00 94.12 101 LEU A C 1
ATOM 812 O O . LEU A 1 101 ? -9.835 8.380 -0.546 1.00 94.12 101 LEU A O 1
ATOM 816 N N . GLU A 1 102 ? -10.229 9.746 -2.281 1.00 96.25 102 GLU A N 1
ATOM 817 C CA . GLU A 1 102 ? -11.436 9.061 -2.728 1.00 96.25 102 GLU A CA 1
ATOM 818 C C . GLU A 1 102 ? -11.098 7.787 -3.507 1.00 96.25 102 GLU A C 1
ATOM 820 O O . GLU A 1 102 ? -10.167 7.741 -4.316 1.00 96.25 102 GLU A O 1
ATOM 825 N N . VAL A 1 103 ? -11.896 6.746 -3.272 1.00 94.75 103 VAL A N 1
ATOM 826 C CA . VAL A 1 103 ? -11.786 5.448 -3.940 1.00 94.75 103 VAL A CA 1
ATOM 827 C C . VAL A 1 103 ? -13.019 5.228 -4.807 1.00 94.75 103 VAL A C 1
ATOM 829 O O . VAL A 1 103 ? -14.147 5.388 -4.345 1.00 94.75 103 VAL A O 1
ATOM 832 N N . SER A 1 104 ? -12.803 4.810 -6.051 1.00 94.62 104 SER A N 1
ATOM 833 C CA . SER A 1 104 ? -13.850 4.392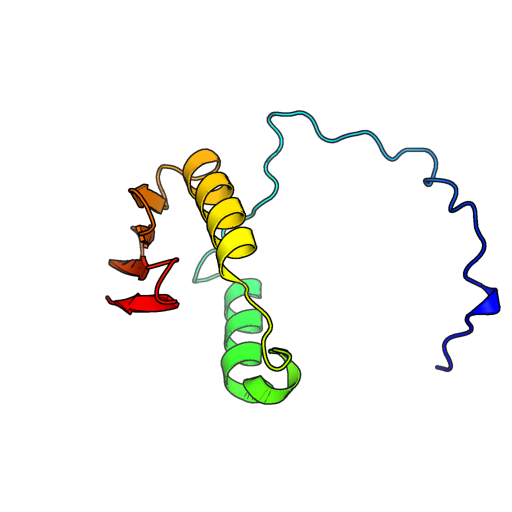 -6.987 1.00 94.62 104 SER A CA 1
ATOM 834 C C . SER A 1 104 ? -13.501 3.046 -7.626 1.00 94.62 104 SER A C 1
ATOM 836 O O . SER A 1 104 ? -12.338 2.634 -7.627 1.00 94.62 104 SER A O 1
ATOM 838 N N . ILE A 1 105 ? -14.523 2.345 -8.119 1.00 87.25 105 ILE A N 1
ATOM 839 C CA . ILE A 1 105 ? -14.436 1.046 -8.806 1.00 87.25 105 ILE A CA 1
ATOM 840 C C . ILE A 1 105 ? -15.076 1.202 -10.182 1.00 87.25 105 ILE A C 1
ATOM 842 O O . ILE A 1 105 ? -16.138 1.865 -10.241 1.00 87.25 105 ILE A O 1
#

Radius of gyration: 18.14 Å; chains: 1; bounding box: 43×33×46 Å